Protein AF-A0A3B0ZPP9-F1 (afdb_monomer)

pLDDT: mean 91.33, std 8.24, range [66.0, 98.06]

Structure (mmCIF, N/CA/C/O backbone):
data_AF-A0A3B0ZPP9-F1
#
_entry.id   AF-A0A3B0ZPP9-F1
#
loop_
_atom_site.group_PDB
_atom_site.id
_atom_site.type_symbol
_atom_site.label_atom_id
_atom_site.label_alt_id
_atom_site.label_comp_id
_atom_site.label_asym_id
_atom_site.label_entity_id
_atom_site.label_seq_id
_atom_site.pdbx_PDB_ins_code
_atom_site.Cartn_x
_atom_site.Cartn_y
_atom_site.Cartn_z
_atom_site.occupancy
_atom_site.B_iso_or_equiv
_atom_site.auth_seq_id
_atom_site.auth_comp_id
_atom_site.auth_asym_id
_atom_site.auth_atom_id
_atom_site.pdbx_PDB_model_num
ATOM 1 N N . MET A 1 1 ? 2.423 -6.813 1.441 1.00 91.25 1 MET A N 1
ATOM 2 C CA . MET A 1 1 ? 1.416 -5.740 1.235 1.00 91.25 1 MET A CA 1
ATOM 3 C C . MET A 1 1 ? -0.028 -6.244 1.206 1.00 91.25 1 MET A C 1
ATOM 5 O O . MET A 1 1 ? -0.802 -5.742 2.004 1.00 91.25 1 MET A O 1
ATOM 9 N N . HIS A 1 2 ? -0.412 -7.213 0.358 1.00 96.44 2 HIS A N 1
ATOM 10 C CA . HIS A 1 2 ? -1.797 -7.735 0.314 1.00 96.44 2 HIS A CA 1
ATOM 11 C C . HIS A 1 2 ? -2.295 -8.258 1.675 1.00 96.44 2 HIS A C 1
ATOM 13 O O . HIS A 1 2 ? -3.229 -7.691 2.241 1.00 96.44 2 HIS A O 1
ATOM 19 N N . GLU A 1 3 ? -1.622 -9.271 2.237 1.00 96.94 3 GLU A N 1
ATOM 20 C CA . GLU A 1 3 ? -2.000 -9.830 3.546 1.00 96.94 3 GLU A CA 1
ATOM 21 C C . GLU A 1 3 ? -1.833 -8.818 4.684 1.00 96.94 3 GLU A C 1
ATOM 23 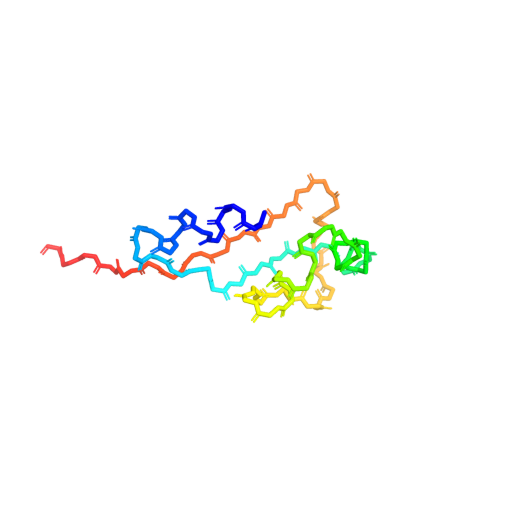O O . GLU A 1 3 ? -2.663 -8.773 5.584 1.00 96.94 3 GLU A O 1
ATOM 28 N N . LEU A 1 4 ? -0.831 -7.934 4.601 1.00 96.56 4 LEU A N 1
ATOM 29 C CA . LEU A 1 4 ? -0.649 -6.853 5.576 1.00 96.56 4 LEU A CA 1
ATOM 30 C C . LEU A 1 4 ? -1.859 -5.907 5.608 1.00 96.56 4 LEU A C 1
ATOM 32 O O . LEU A 1 4 ? -2.347 -5.578 6.683 1.00 96.56 4 LEU A O 1
ATOM 36 N N . ASN A 1 5 ? -2.378 -5.507 4.441 1.00 97.06 5 ASN A N 1
ATOM 37 C CA . ASN A 1 5 ? -3.573 -4.669 4.365 1.00 97.06 5 ASN A CA 1
ATOM 38 C C . ASN A 1 5 ? -4.803 -5.393 4.925 1.00 97.06 5 ASN A C 1
ATOM 40 O O . ASN A 1 5 ? -5.575 -4.801 5.670 1.00 97.06 5 ASN A O 1
ATOM 44 N N . LYS A 1 6 ? -4.972 -6.686 4.613 1.00 97.75 6 LYS A N 1
ATOM 45 C CA . LYS A 1 6 ? -6.078 -7.491 5.157 1.00 97.75 6 LYS A CA 1
ATOM 46 C C . LYS A 1 6 ? -6.000 -7.614 6.679 1.00 97.75 6 LYS A C 1
ATOM 48 O O . LYS A 1 6 ? -7.013 -7.446 7.351 1.00 97.75 6 LYS A O 1
ATOM 53 N N . ALA A 1 7 ? -4.811 -7.872 7.217 1.00 97.94 7 ALA A N 1
ATOM 54 C CA . ALA A 1 7 ? -4.585 -7.950 8.654 1.00 97.94 7 ALA A CA 1
ATOM 55 C C . ALA A 1 7 ? -4.857 -6.604 9.341 1.00 97.94 7 ALA A C 1
ATOM 57 O O . ALA A 1 7 ? -5.549 -6.576 10.355 1.00 97.94 7 ALA A O 1
ATOM 58 N N . ALA A 1 8 ? -4.388 -5.489 8.775 1.00 96.94 8 ALA A N 1
ATOM 59 C CA . ALA A 1 8 ? -4.654 -4.158 9.319 1.00 96.94 8 ALA A CA 1
ATOM 60 C C . ALA A 1 8 ? -6.159 -3.854 9.357 1.00 96.94 8 ALA A C 1
ATOM 62 O O . ALA A 1 8 ? -6.687 -3.503 10.411 1.00 96.94 8 ALA A O 1
ATOM 63 N N . LEU A 1 9 ? -6.867 -4.096 8.247 1.00 96.31 9 LEU A N 1
ATOM 64 C CA . LEU A 1 9 ? -8.314 -3.892 8.161 1.00 96.31 9 LEU A CA 1
ATOM 65 C C . LEU A 1 9 ? -9.084 -4.762 9.161 1.00 96.31 9 LEU A C 1
ATOM 67 O O . LEU A 1 9 ? -10.035 -4.280 9.771 1.00 96.31 9 LEU A O 1
ATOM 71 N N . LYS A 1 10 ? -8.653 -6.012 9.380 1.00 97.44 10 LYS A N 1
ATOM 72 C CA . LYS A 1 10 ? -9.235 -6.898 10.402 1.00 97.44 10 LYS A CA 1
ATOM 73 C C . LYS A 1 10 ? -9.099 -6.326 11.820 1.00 97.44 10 LYS A C 1
ATOM 75 O O . LYS A 1 10 ? -9.950 -6.596 12.657 1.00 97.44 10 LYS A O 1
ATOM 80 N N . ASN A 1 11 ? -8.067 -5.524 12.071 1.00 95.25 11 ASN A N 1
ATOM 81 C CA . ASN A 1 11 ? -7.843 -4.830 13.340 1.00 95.25 11 ASN A CA 1
ATOM 82 C C . ASN A 1 11 ? -8.428 -3.403 13.358 1.00 95.25 11 ASN A C 1
ATOM 84 O O . ASN A 1 11 ? -8.111 -2.624 14.249 1.00 95.25 11 ASN A O 1
ATOM 88 N N . GLY A 1 12 ? -9.243 -3.016 12.369 1.00 95.44 12 GLY A N 1
ATOM 89 C CA . GLY A 1 12 ? -9.820 -1.668 12.289 1.00 95.44 12 GLY A CA 1
ATOM 90 C C . GLY A 1 12 ? -8.820 -0.565 11.911 1.00 95.44 12 GLY A C 1
ATOM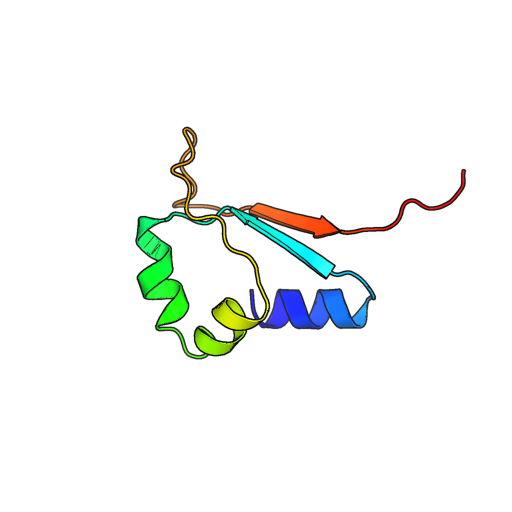 91 O O . GLY A 1 12 ? -9.158 0.616 11.969 1.00 95.44 12 GLY A O 1
ATOM 92 N N . ILE A 1 13 ? -7.606 -0.928 11.487 1.00 95.62 13 ILE A N 1
ATOM 93 C CA . ILE A 1 13 ? -6.526 -0.001 11.138 1.00 95.62 13 ILE A CA 1
ATOM 94 C C . ILE A 1 13 ? -6.416 0.105 9.614 1.00 95.62 13 ILE A C 1
ATOM 96 O O . ILE A 1 13 ? -6.500 -0.886 8.888 1.00 95.62 13 ILE A O 1
ATOM 100 N N . LYS A 1 14 ? -6.188 1.318 9.103 1.00 94.75 14 LYS A N 1
ATOM 101 C CA . LYS A 1 14 ? -5.935 1.544 7.672 1.00 94.75 14 LYS A CA 1
ATOM 102 C C . LYS A 1 14 ? -4.451 1.771 7.418 1.00 94.75 14 LYS A C 1
ATOM 104 O O . LYS A 1 14 ? -3.799 2.498 8.162 1.00 94.75 14 LYS A O 1
ATOM 109 N N . LEU A 1 15 ? -3.931 1.220 6.323 1.00 95.44 15 LEU A N 1
ATOM 110 C CA . LEU A 1 15 ? -2.660 1.686 5.770 1.00 95.44 15 LEU A CA 1
ATOM 111 C C . LEU A 1 15 ? -2.888 3.085 5.194 1.00 95.44 15 LEU A C 1
ATOM 113 O O . LEU A 1 15 ? -3.800 3.290 4.394 1.00 95.44 15 LEU A O 1
ATOM 117 N N . TRP A 1 16 ? -2.076 4.051 5.611 1.00 94.19 16 TRP A N 1
ATOM 118 C CA . TRP A 1 16 ? -2.149 5.414 5.102 1.00 94.19 16 TRP A CA 1
ATOM 119 C C . TRP A 1 16 ? -1.386 5.548 3.788 1.00 94.19 16 TRP A C 1
ATOM 121 O O . TRP A 1 16 ? -1.945 5.985 2.783 1.00 94.19 16 TRP A O 1
ATOM 131 N N . ARG A 1 17 ? -0.105 5.175 3.795 1.00 93.56 17 ARG A N 1
ATOM 132 C CA . ARG A 1 17 ? 0.770 5.256 2.627 1.00 93.56 17 ARG A CA 1
ATOM 133 C C . ARG A 1 17 ? 1.936 4.291 2.754 1.00 93.56 17 ARG A C 1
ATOM 135 O O . ARG A 1 17 ? 2.312 3.885 3.851 1.00 93.56 17 ARG A O 1
ATOM 142 N N . VAL A 1 18 ? 2.526 3.970 1.615 1.00 94.31 18 VAL A N 1
ATOM 143 C CA . VAL A 1 18 ? 3.705 3.118 1.513 1.00 94.31 18 VAL A CA 1
ATOM 144 C C . VAL A 1 18 ? 4.805 3.862 0.763 1.00 94.31 18 VAL A C 1
ATOM 146 O O . VAL A 1 18 ? 4.566 4.441 -0.303 1.00 94.31 18 VAL A O 1
ATOM 149 N N . LEU A 1 19 ? 6.012 3.838 1.325 1.00 92.50 19 LEU A N 1
ATOM 150 C CA . LEU A 1 19 ? 7.234 4.341 0.702 1.00 92.50 19 LEU A CA 1
ATOM 151 C C . LEU A 1 19 ? 7.985 3.146 0.118 1.00 92.50 19 LEU A C 1
ATOM 153 O O . LEU A 1 19 ? 8.611 2.385 0.850 1.00 92.50 19 LEU A O 1
ATOM 157 N N . PHE A 1 20 ? 7.868 2.966 -1.196 1.00 92.19 20 PHE A N 1
ATOM 158 C CA . PHE A 1 20 ? 8.470 1.862 -1.940 1.00 92.19 20 PHE A CA 1
ATOM 159 C C . PHE A 1 20 ? 9.287 2.408 -3.109 1.00 92.19 20 PHE A C 1
ATOM 161 O O . PHE A 1 20 ? 8.858 3.378 -3.744 1.00 92.19 20 PHE A O 1
ATOM 168 N N . ALA A 1 21 ? 10.421 1.772 -3.415 1.00 91.25 21 ALA A N 1
ATOM 169 C CA . ALA A 1 21 ? 11.295 2.147 -4.525 1.00 91.25 21 ALA A CA 1
ATOM 170 C C . ALA A 1 21 ? 10.505 2.357 -5.839 1.00 91.25 21 ALA A C 1
ATOM 172 O O . ALA A 1 21 ? 9.892 1.400 -6.335 1.00 91.25 21 ALA A O 1
ATOM 173 N N . PRO A 1 22 ? 10.489 3.579 -6.416 1.00 90.50 22 PRO A N 1
ATOM 174 C CA . PRO A 1 22 ? 9.745 3.888 -7.643 1.00 90.50 22 PRO A CA 1
ATOM 175 C C . PRO A 1 22 ? 10.053 2.939 -8.809 1.00 90.50 22 PRO A C 1
ATOM 177 O O . PRO A 1 22 ? 9.153 2.496 -9.523 1.00 90.50 22 PRO A O 1
ATOM 180 N N . GLU A 1 23 ? 11.318 2.560 -8.966 1.00 90.56 23 GLU A N 1
ATOM 181 C CA . GLU A 1 23 ? 11.814 1.651 -9.997 1.00 90.56 23 GLU A CA 1
ATOM 182 C C . GLU A 1 23 ? 11.267 0.220 -9.867 1.00 90.56 23 GLU A C 1
ATOM 184 O O . GLU A 1 23 ? 11.132 -0.488 -10.868 1.00 90.56 23 GLU A O 1
ATOM 189 N N . LEU A 1 24 ? 10.877 -0.197 -8.659 1.00 92.69 24 LEU A N 1
ATOM 190 C CA . LEU A 1 24 ? 10.323 -1.524 -8.393 1.00 92.69 24 LEU A CA 1
ATOM 191 C C . LEU A 1 24 ? 8.789 -1.555 -8.451 1.00 92.69 24 LEU A C 1
ATOM 193 O O . LEU A 1 24 ? 8.209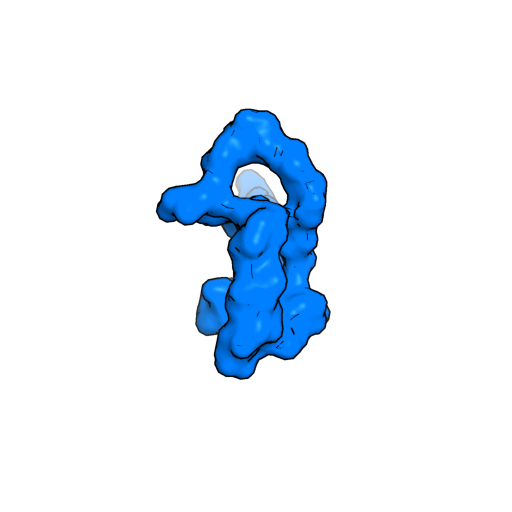 -2.640 -8.540 1.00 92.69 24 LEU A O 1
ATOM 197 N N . GLN A 1 25 ? 8.104 -0.404 -8.460 1.00 93.44 25 GLN A N 1
ATOM 198 C CA . GLN A 1 25 ? 6.634 -0.353 -8.435 1.00 93.44 25 GLN A CA 1
ATOM 199 C C . GLN A 1 25 ? 5.996 -1.061 -9.635 1.00 93.44 25 GLN A C 1
ATOM 201 O O . GLN A 1 25 ? 4.993 -1.754 -9.480 1.00 93.44 25 GLN A O 1
ATOM 206 N N . LYS A 1 26 ? 6.598 -0.962 -10.829 1.00 95.50 26 LYS A N 1
ATOM 207 C CA . LYS A 1 26 ? 6.110 -1.685 -12.018 1.00 95.50 26 LYS A CA 1
ATOM 208 C C . LYS A 1 26 ? 6.106 -3.201 -11.799 1.00 95.50 26 LYS A C 1
ATOM 210 O O . LYS A 1 26 ? 5.119 -3.855 -12.120 1.00 95.50 26 LYS A O 1
ATOM 215 N N . LYS A 1 27 ? 7.178 -3.746 -11.210 1.00 96.00 27 LYS A N 1
ATOM 216 C CA . LYS A 1 27 ? 7.281 -5.177 -10.883 1.00 96.00 27 LYS A CA 1
ATOM 217 C C . LYS A 1 27 ? 6.284 -5.568 -9.793 1.00 96.00 27 LYS A C 1
ATOM 219 O O . LYS A 1 27 ? 5.623 -6.594 -9.909 1.00 96.00 27 LYS A O 1
ATOM 224 N N . LEU A 1 28 ? 6.116 -4.721 -8.778 1.00 95.25 28 LEU A N 1
ATOM 225 C CA . LEU A 1 28 ? 5.134 -4.928 -7.714 1.00 95.25 28 LEU A CA 1
ATOM 226 C C . LEU A 1 28 ? 3.703 -5.027 -8.270 1.00 95.25 28 LEU A C 1
ATOM 228 O O . LEU A 1 28 ? 2.965 -5.945 -7.908 1.00 95.25 28 LEU A O 1
ATOM 232 N N . TYR A 1 29 ? 3.316 -4.133 -9.183 1.0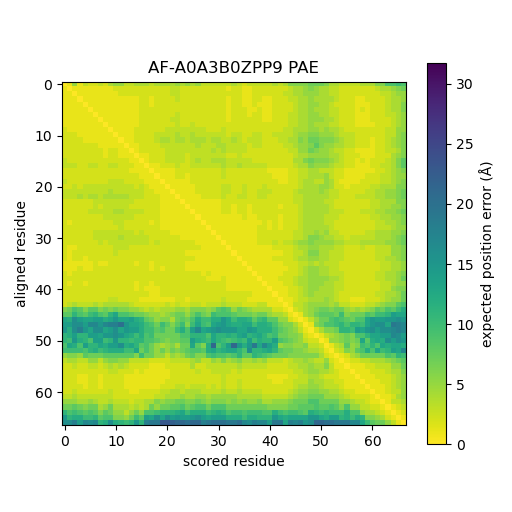0 96.81 29 TYR A N 1
ATOM 233 C CA . TYR A 1 29 ? 1.984 -4.150 -9.797 1.00 96.81 29 TYR A CA 1
ATOM 234 C C . TYR A 1 29 ? 1.773 -5.283 -10.807 1.00 96.81 29 TYR A C 1
ATOM 236 O O . TYR A 1 29 ? 0.625 -5.607 -11.098 1.00 96.81 29 TYR A O 1
ATOM 244 N N . ALA A 1 30 ? 2.842 -5.899 -11.310 1.00 97.94 30 ALA A N 1
ATOM 245 C CA . ALA A 1 30 ? 2.761 -7.086 -12.158 1.00 97.94 30 ALA A CA 1
ATOM 246 C C . ALA A 1 30 ? 2.614 -8.398 -11.358 1.00 97.94 30 ALA A C 1
ATOM 248 O O . ALA A 1 30 ? 2.387 -9.450 -11.948 1.00 97.94 30 ALA A O 1
ATOM 249 N N . SER A 1 31 ? 2.750 -8.360 -10.027 1.00 97.31 31 SER A N 1
ATOM 250 C CA . SER A 1 31 ? 2.580 -9.545 -9.175 1.00 97.31 31 SER A CA 1
ATOM 251 C C . SER A 1 31 ? 1.123 -10.027 -9.117 1.00 97.31 31 SER A C 1
ATOM 253 O O . SER A 1 31 ? 0.198 -9.276 -9.428 1.00 97.31 31 SER A O 1
ATOM 255 N N . GLN A 1 32 ? 0.906 -11.254 -8.623 1.00 98.06 32 GLN A N 1
ATOM 256 C CA . GLN A 1 32 ? -0.423 -11.860 -8.433 1.00 98.06 32 GLN A CA 1
ATOM 257 C C . GLN A 1 32 ? -1.432 -10.927 -7.737 1.00 98.06 32 GLN A C 1
ATOM 259 O O . GLN A 1 32 ? -2.610 -10.913 -8.082 1.00 98.06 32 GLN A O 1
ATOM 264 N N . TYR A 1 33 ? -0.976 -10.120 -6.773 1.00 98.06 33 TYR A N 1
ATOM 265 C CA . TYR A 1 33 ? -1.829 -9.201 -6.011 1.00 98.06 33 TYR A CA 1
ATOM 266 C C . TYR A 1 33 ? -1.704 -7.739 -6.454 1.00 98.06 33 TYR A C 1
ATOM 268 O O . TYR A 1 33 ? -2.230 -6.844 -5.791 1.00 98.06 33 TYR A O 1
ATOM 276 N N . GLY A 1 34 ? -1.023 -7.468 -7.566 1.00 97.31 34 GLY A N 1
ATOM 277 C CA . GLY A 1 34 ? -0.716 -6.117 -8.021 1.00 97.31 34 GLY A CA 1
ATOM 278 C C . GLY A 1 34 ? -1.956 -5.252 -8.252 1.00 97.31 34 GLY A C 1
ATOM 279 O O . GLY A 1 34 ? -1.988 -4.102 -7.812 1.00 97.31 34 GLY A O 1
ATOM 280 N N . ALA A 1 35 ? -3.015 -5.818 -8.840 1.00 97.69 35 ALA A N 1
ATOM 281 C CA . ALA A 1 35 ? -4.291 -5.125 -9.037 1.00 97.69 35 ALA A CA 1
ATOM 282 C C . ALA A 1 35 ? -4.951 -4.722 -7.706 1.00 97.69 35 ALA A C 1
ATOM 284 O O . ALA A 1 35 ? -5.428 -3.595 -7.560 1.00 97.69 35 ALA A O 1
ATOM 285 N N . TYR A 1 36 ? -4.926 -5.610 -6.706 1.00 97.69 36 TYR A N 1
ATOM 286 C CA . TYR A 1 36 ? -5.423 -5.295 -5.368 1.00 97.69 36 TYR A CA 1
ATOM 287 C C . TYR A 1 36 ? -4.592 -4.192 -4.716 1.00 97.69 36 TYR A C 1
ATOM 289 O O . TYR A 1 36 ? -5.162 -3.247 -4.174 1.00 97.69 36 TYR A O 1
ATOM 297 N N . ILE A 1 37 ? -3.261 -4.306 -4.769 1.00 96.81 37 ILE A N 1
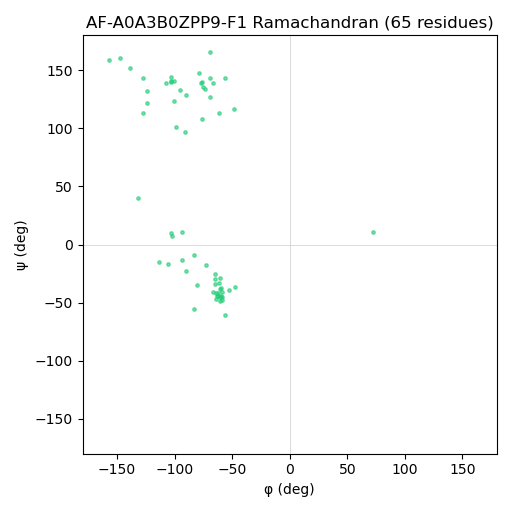ATOM 298 C CA . ILE A 1 37 ? -2.341 -3.335 -4.167 1.00 96.81 37 ILE A CA 1
ATOM 299 C C . ILE A 1 37 ? -2.593 -1.953 -4.774 1.00 96.81 37 ILE A C 1
ATOM 301 O O . ILE A 1 37 ? -2.807 -1.003 -4.032 1.00 96.81 37 ILE A O 1
ATOM 305 N N . LYS A 1 38 ? -2.680 -1.857 -6.106 1.00 95.50 38 LYS A N 1
ATOM 306 C CA . LYS A 1 38 ? -2.936 -0.597 -6.818 1.00 95.50 38 LYS A CA 1
ATOM 307 C C . LYS A 1 38 ? -4.286 0.036 -6.461 1.00 95.50 38 LYS A C 1
ATOM 309 O O . LYS A 1 38 ? -4.398 1.256 -6.456 1.00 95.50 38 LYS A O 1
ATOM 314 N N . LYS A 1 39 ? -5.307 -0.780 -6.175 1.00 96.44 39 LYS A N 1
ATOM 315 C CA . LYS A 1 39 ? -6.656 -0.308 -5.825 1.00 96.44 39 LYS A CA 1
ATOM 316 C C . LYS A 1 39 ? -6.784 0.136 -4.364 1.00 96.44 39 LYS A C 1
ATOM 318 O O . LYS A 1 39 ? -7.547 1.055 -4.089 1.00 96.44 39 LYS A O 1
ATOM 323 N N . HIS A 1 40 ? -6.090 -0.521 -3.434 1.00 96.06 40 HIS A N 1
ATOM 324 C CA . HIS A 1 40 ? -6.348 -0.354 -1.996 1.00 96.06 40 HIS A CA 1
ATOM 325 C C . HIS A 1 40 ? -5.208 0.304 -1.217 1.00 96.06 40 HIS A C 1
ATOM 327 O O . HIS A 1 40 ? -5.422 0.708 -0.078 1.00 96.06 40 HIS A O 1
ATOM 333 N N . ILE A 1 41 ? -4.003 0.387 -1.784 1.00 95.94 41 ILE A N 1
ATOM 334 C CA . ILE A 1 41 ? -2.810 0.855 -1.077 1.00 95.94 41 ILE A CA 1
ATOM 335 C C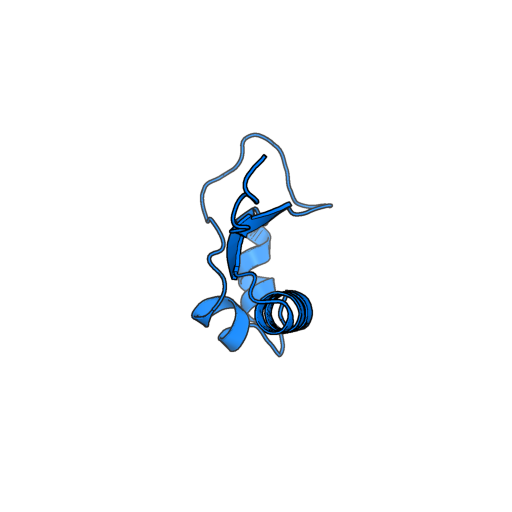 . ILE A 1 41 ? -2.204 2.029 -1.840 1.00 95.94 41 ILE A C 1
ATOM 337 O O . ILE A 1 41 ? -1.805 1.904 -2.997 1.00 95.94 41 ILE A O 1
ATOM 341 N N . LEU A 1 42 ? -2.090 3.172 -1.165 1.00 95.44 42 LEU A N 1
ATOM 342 C CA . LEU A 1 42 ? -1.407 4.340 -1.706 1.00 95.44 42 LEU A CA 1
ATOM 343 C C . LEU A 1 42 ? 0.111 4.139 -1.627 1.00 95.44 42 LEU A C 1
ATOM 345 O O . LEU A 1 42 ? 0.695 4.222 -0.546 1.00 95.44 42 LEU A O 1
ATOM 349 N N . ILE A 1 43 ? 0.757 3.917 -2.771 1.00 94.00 43 ILE A N 1
ATOM 350 C CA . ILE A 1 43 ? 2.220 3.902 -2.878 1.00 94.00 43 ILE A CA 1
ATOM 351 C C . ILE A 1 43 ? 2.680 5.238 -3.452 1.00 94.00 43 ILE A C 1
ATOM 353 O O . ILE A 1 43 ? 2.248 5.653 -4.528 1.00 94.00 43 ILE A O 1
ATOM 357 N N . LEU A 1 44 ? 3.555 5.928 -2.726 1.00 91.62 44 LEU A N 1
ATOM 358 C CA . LEU A 1 44 ? 4.089 7.206 -3.181 1.00 91.62 44 LEU A CA 1
ATOM 359 C C . LEU A 1 44 ? 5.105 6.991 -4.308 1.00 91.62 44 LEU A C 1
ATOM 361 O O . LEU A 1 44 ? 5.992 6.153 -4.201 1.00 91.62 44 LEU A O 1
ATOM 365 N N . ASN A 1 45 ? 4.998 7.781 -5.379 1.00 84.12 45 ASN A N 1
ATOM 366 C CA . ASN A 1 45 ? 5.874 7.686 -6.557 1.00 84.12 45 ASN A CA 1
ATOM 367 C C . ASN A 1 45 ? 6.969 8.774 -6.600 1.00 84.12 45 ASN A C 1
ATOM 369 O O . ASN A 1 45 ? 7.673 8.938 -7.594 1.00 84.12 45 ASN A O 1
ATOM 373 N N . ARG A 1 46 ? 7.102 9.569 -5.532 1.00 81.69 46 ARG A N 1
ATOM 374 C CA . ARG A 1 46 ? 8.141 10.603 -5.437 1.00 81.69 46 ARG A CA 1
ATOM 375 C C . ARG A 1 46 ? 9.497 9.959 -5.157 1.00 81.69 46 ARG A C 1
ATOM 377 O O . ARG A 1 46 ? 9.591 9.094 -4.287 1.00 81.69 46 ARG A O 1
ATOM 384 N N . LYS A 1 47 ? 10.544 10.405 -5.861 1.00 69.12 47 LYS A N 1
ATOM 385 C CA . LYS A 1 47 ? 11.924 9.995 -5.574 1.00 69.12 47 LYS A CA 1
ATOM 386 C C . LYS A 1 47 ? 12.279 10.429 -4.155 1.00 69.12 47 LYS A C 1
ATOM 388 O O . LYS A 1 47 ? 12.318 11.620 -3.858 1.00 69.12 47 LYS A O 1
ATOM 393 N N . SER A 1 48 ? 12.484 9.452 -3.283 1.00 66.00 48 SER A N 1
ATOM 394 C CA . SER A 1 48 ? 13.023 9.686 -1.951 1.00 66.00 48 SER A CA 1
ATOM 395 C C . SER A 1 48 ? 14.527 9.933 -2.063 1.00 66.00 48 SER A C 1
ATOM 397 O O . SER A 1 48 ? 15.200 9.268 -2.847 1.00 66.00 48 SER A O 1
ATOM 399 N N . TRP A 1 49 ? 15.050 10.887 -1.289 1.00 66.12 49 TRP A N 1
ATOM 400 C CA . TRP A 1 49 ? 16.494 11.144 -1.191 1.00 66.12 49 TRP A CA 1
ATOM 401 C C . TRP A 1 49 ? 17.234 9.949 -0.563 1.00 66.12 49 TRP A C 1
ATOM 403 O O . TRP A 1 49 ? 18.378 9.668 -0.901 1.00 66.12 49 TRP A O 1
ATOM 413 N N . VAL A 1 50 ? 16.538 9.210 0.309 1.00 75.50 50 VAL A N 1
ATOM 414 C CA . VAL A 1 50 ? 16.991 7.947 0.908 1.00 75.50 50 VAL A CA 1
ATOM 415 C C . VAL A 1 50 ? 16.447 6.768 0.096 1.00 75.50 50 VAL A C 1
ATOM 417 O O . VAL A 1 50 ? 15.252 6.745 -0.233 1.00 75.50 50 VAL A O 1
ATOM 420 N N . ARG A 1 51 ? 17.314 5.799 -0.226 1.00 73.19 51 ARG A N 1
ATOM 421 C CA . ARG A 1 51 ? 16.976 4.586 -0.991 1.00 73.19 51 ARG A CA 1
ATOM 422 C C . ARG A 1 51 ? 16.088 3.643 -0.171 1.00 73.19 51 ARG A C 1
ATOM 424 O O . ARG A 1 51 ? 16.254 3.533 1.036 1.00 73.19 51 ARG A O 1
ATOM 431 N N . HIS A 1 52 ? 15.148 2.992 -0.850 1.00 76.88 52 HIS A N 1
ATOM 432 C CA . HIS A 1 52 ? 14.188 2.027 -0.290 1.00 76.88 52 HIS A CA 1
ATOM 433 C C . HIS A 1 52 ? 14.150 0.758 -1.165 1.00 76.88 52 HIS A C 1
ATOM 435 O O . HIS A 1 52 ? 13.088 0.241 -1.517 1.00 76.88 52 HIS A O 1
ATOM 441 N N . ASP A 1 53 ? 15.322 0.336 -1.632 1.00 75.00 53 ASP A N 1
ATOM 442 C CA . ASP A 1 53 ? 15.539 -0.812 -2.516 1.00 75.00 53 ASP A CA 1
ATOM 443 C C . ASP A 1 53 ? 15.788 -2.120 -1.753 1.00 75.00 53 ASP A C 1
ATOM 445 O O . ASP A 1 53 ? 15.486 -3.187 -2.282 1.00 75.00 53 ASP A O 1
ATOM 449 N N . GLU A 1 54 ? 16.242 -2.041 -0.499 1.00 83.56 54 GLU A N 1
ATOM 450 C CA . GLU A 1 54 ? 16.386 -3.196 0.407 1.00 83.56 54 GLU A CA 1
ATOM 451 C C . GLU A 1 54 ? 15.305 -3.258 1.502 1.00 83.56 54 GLU A C 1
ATOM 453 O O . GLU A 1 54 ? 15.077 -4.302 2.110 1.00 83.56 54 GLU A O 1
ATOM 458 N N . HIS A 1 55 ? 14.602 -2.152 1.746 1.00 89.88 55 HIS A N 1
ATOM 459 C CA . HIS A 1 55 ? 13.532 -2.042 2.738 1.00 89.88 55 HIS A CA 1
ATOM 460 C C . HIS A 1 55 ? 12.461 -1.055 2.261 1.00 89.88 55 HIS A C 1
ATOM 462 O O . HIS A 1 55 ? 12.712 -0.219 1.399 1.00 89.88 55 HIS A O 1
ATOM 468 N N . TYR A 1 56 ? 11.256 -1.129 2.824 1.00 92.38 56 TYR A N 1
ATOM 469 C CA . TYR A 1 56 ? 10.164 -0.206 2.512 1.00 92.38 56 TYR A CA 1
ATOM 470 C C . TYR A 1 56 ? 9.416 0.182 3.782 1.00 92.38 56 TYR A C 1
ATOM 472 O O . TYR A 1 56 ? 9.359 -0.595 4.735 1.00 92.38 56 TYR A O 1
ATOM 480 N N . HIS A 1 57 ? 8.817 1.370 3.793 1.00 93.44 57 HIS A N 1
ATOM 481 C CA . HIS A 1 57 ? 8.041 1.841 4.941 1.00 93.44 57 HIS A CA 1
ATOM 482 C C . HIS A 1 57 ? 6.545 1.731 4.675 1.00 93.44 57 HIS A C 1
ATOM 484 O O . HIS A 1 57 ? 6.074 1.965 3.558 1.00 93.44 57 HIS A O 1
ATOM 490 N N . VAL A 1 58 ? 5.798 1.399 5.725 1.00 95.56 58 VAL A N 1
ATOM 491 C CA . VAL A 1 58 ? 4.337 1.347 5.726 1.00 95.56 58 VAL A CA 1
ATOM 492 C C . VAL A 1 58 ? 3.849 2.190 6.892 1.00 95.56 58 VAL A C 1
ATOM 494 O O . VAL A 1 58 ? 4.047 1.821 8.045 1.00 95.56 58 VAL A O 1
ATOM 497 N N . ASP A 1 59 ? 3.191 3.301 6.580 1.00 95.94 59 ASP A N 1
ATOM 498 C CA . ASP A 1 59 ? 2.596 4.167 7.591 1.00 95.94 59 ASP A CA 1
ATOM 499 C C . ASP A 1 59 ? 1.154 3.712 7.843 1.00 95.94 59 ASP A C 1
ATOM 501 O O . ASP A 1 59 ? 0.358 3.576 6.905 1.00 95.94 59 ASP A O 1
ATOM 505 N N . PHE A 1 60 ? 0.795 3.505 9.109 1.00 96.19 60 PHE A N 1
ATOM 506 C CA . PHE A 1 60 ? -0.560 3.150 9.530 1.00 96.19 60 PHE A CA 1
ATOM 507 C C . PHE A 1 60 ? -1.295 4.379 10.057 1.00 96.19 60 PHE A C 1
ATOM 509 O O . PHE A 1 60 ? -0.728 5.208 10.765 1.00 96.19 60 PHE A O 1
ATOM 516 N N . LYS A 1 61 ? -2.584 4.481 9.737 1.00 94.62 61 LYS A N 1
ATOM 517 C CA . LYS A 1 61 ? -3.489 5.442 10.360 1.00 94.62 61 LYS A CA 1
ATOM 518 C C . LYS A 1 61 ? -4.133 4.779 11.574 1.00 94.62 61 LYS A C 1
ATOM 520 O O . LYS A 1 61 ? -5.102 4.035 11.422 1.00 94.62 61 LYS A O 1
ATOM 525 N N . VAL A 1 62 ? -3.568 5.044 12.746 1.00 92.88 62 VAL A N 1
ATOM 526 C CA . VAL A 1 62 ? -4.051 4.558 14.044 1.00 92.88 62 VAL A CA 1
ATOM 527 C C . VAL A 1 62 ? -4.664 5.734 14.798 1.00 92.88 62 VAL A C 1
ATOM 529 O O . VAL A 1 62 ? -4.140 6.847 14.735 1.00 92.88 62 VAL A O 1
ATOM 532 N N . ASN A 1 63 ? -5.793 5.506 15.463 1.00 90.06 63 ASN A N 1
ATOM 533 C CA . ASN A 1 63 ? -6.389 6.518 16.328 1.00 90.06 63 ASN A CA 1
ATOM 534 C C . ASN A 1 63 ? -5.611 6.568 17.646 1.00 90.06 63 ASN A C 1
ATOM 536 O O . ASN A 1 63 ? -5.258 5.521 18.182 1.00 90.06 63 ASN A O 1
ATOM 540 N N . CYS A 1 64 ? -5.367 7.766 18.170 1.00 90.12 64 CYS A N 1
ATOM 541 C CA . CYS A 1 64 ? -4.860 7.904 19.530 1.00 90.12 64 CYS A CA 1
ATOM 542 C C . CYS A 1 64 ? -5.934 7.446 20.521 1.00 90.12 64 CYS A C 1
ATOM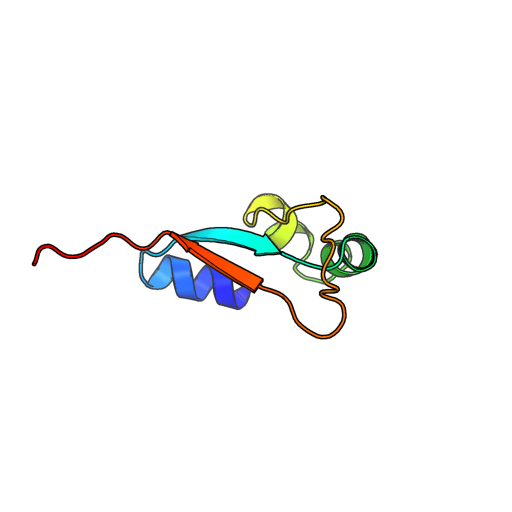 544 O O . CYS A 1 64 ? -7.111 7.772 20.343 1.00 90.12 64 CYS A O 1
ATOM 546 N N . GLU A 1 65 ? -5.529 6.729 21.564 1.00 85.94 65 GLU A N 1
ATOM 547 C CA . GLU A 1 65 ? -6.390 6.512 22.722 1.00 85.94 65 GLU A CA 1
ATOM 548 C C . GLU A 1 65 ? -6.369 7.762 23.618 1.00 85.94 65 GLU A C 1
ATOM 550 O O . GLU A 1 65 ? -5.360 8.477 23.647 1.00 85.94 65 GLU A O 1
ATOM 555 N N . PRO A 1 66 ? -7.478 8.075 24.309 1.00 85.06 66 PRO A N 1
ATOM 556 C CA . PRO A 1 66 ? -7.474 9.083 25.363 1.00 85.06 66 PRO A CA 1
ATOM 557 C C . PRO A 1 66 ? -6.423 8.738 26.429 1.00 85.06 66 PRO A C 1
ATOM 559 O O . PRO A 1 6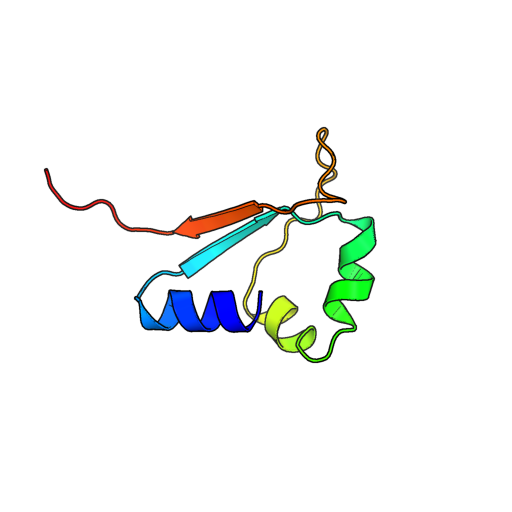6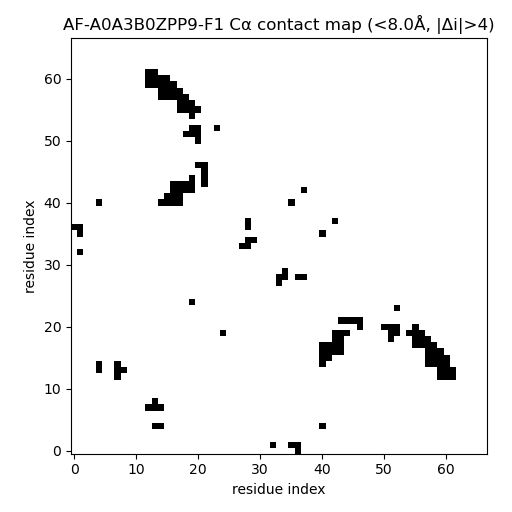 ? -6.228 7.560 26.726 1.00 85.06 66 PRO A O 1
ATOM 562 N N . MET A 1 67 ? -5.761 9.759 26.983 1.00 70.31 67 MET A N 1
ATOM 563 C CA . MET A 1 67 ? -4.876 9.601 28.146 1.00 70.31 67 MET A CA 1
ATOM 564 C C . MET A 1 67 ? -5.667 9.337 29.423 1.00 70.31 67 MET A C 1
ATOM 566 O O . MET A 1 67 ? -6.758 9.938 29.562 1.00 70.31 67 MET A O 1
#

Foldseek 3Di:
DVVVQVVCVVVVKHFPAKEAALVCLVVCLVDPCNVVCVVRHHYDNDDDPDDQHPHMDIDMDDDDDDD

Radius of gyration: 13.1 Å; Cα contacts (8 Å, |Δi|>4): 76; chains: 1; bounding box: 27×23×40 Å

Organism: NCBI:txid652676

Nearest PDB structures (foldseek):
  1kaq-assembly3_E  TM=5.347E-01  e=7.808E+00  Bacillus subtilis

Mean predicted aligned error: 3.95 Å

Secondary structure (DSSP, 8-state):
-HHHHHHHHHTTPEEEEEE--HHHHHHHHTSTTHHHHHHH--EE-S--SS--SS--EEEEE-PPPP-

Solvent-accessible surface area (backbone atoms only — not comparable to full-atom values): 4203 Å² total; per-residue (Å²): 107,68,68,56,50,54,53,33,50,75,70,77,29,45,75,60,39,28,50,49,35,60,89,49,46,64,60,52,48,71,40,100,57,11,69,59,40,69,74,74,47,52,65,51,74,71,87,61,95,65,87,32,84,92,50,68,50,76,45,69,52,71,82,82,76,86,131

Sequence (67 aa):
MHELNKAALKNGIKLWRVLFAPELQKKLYASQYGAYIKKHILILNRKSWVRHDEHYHVDFKVNCEPM

InterPro domains:
  IPR009045 Peptidase M74/Hedgehog-like, zinc-binding domain superfamily [G3DSA:3.30.1380.10] (1-67)
  IPR009045 Peptidase M74/Hedgehog-like, zinc-binding domain superfamily [SSF55166] (14-64)